Protein AF-A0A2D9LBN6-F1 (afdb_monomer_lite)

Foldseek 3Di:
DLQVCLVVPLPDPDVVSVVVCVVCCVQQVVQVVVDDDPPSHRPSVVVSVVVVVVVVVVVQVVCVVVVVNPPDDPD

Secondary structure (DSSP, 8-state):
-HHHHHHH-TT---HHHHHHHHHHHHHHHHHHHHS---TT---HHHHHHHHHHHHHHHHHHHHHHTTGGGSS---

Radius of gyration: 17.47 Å; chains: 1; bounding box: 45×30×38 Å

Sequence (75 aa):
AVVVVSWIAPQSGHPAIQLVAQITEPVMRPVRNIMPSMGGLDLSPIIVFLILNVITVVIDHMKVAAGLGSIGLGM

pLDDT: mean 82.43, std 10.74, range [49.38, 95.88]

Structure (mmCIF, N/CA/C/O backbone):
data_AF-A0A2D9LBN6-F1
#
_entry.id   AF-A0A2D9LBN6-F1
#
loop_
_atom_site.group_PDB
_atom_site.id
_atom_site.type_symbol
_atom_site.label_atom_id
_atom_site.label_alt_id
_atom_site.label_comp_id
_atom_site.label_asym_id
_atom_site.label_entity_id
_atom_site.label_seq_id
_atom_site.pdbx_PDB_ins_code
_atom_site.Cartn_x
_atom_site.Cartn_y
_atom_site.Cartn_z
_atom_site.occupancy
_atom_site.B_iso_or_equiv
_atom_site.auth_seq_id
_atom_site.auth_comp_id
_atom_site.auth_asym_id
_atom_site.auth_atom_id
_atom_site.pdbx_PDB_model_num
ATOM 1 N N . ALA A 1 1 ? -3.272 -7.596 9.660 1.00 59.69 1 ALA A N 1
ATOM 2 C CA . ALA A 1 1 ? -4.201 -7.302 10.773 1.00 59.69 1 ALA A CA 1
ATOM 3 C C . ALA A 1 1 ? -5.304 -6.328 10.352 1.00 59.69 1 ALA A C 1
ATOM 5 O O . ALA A 1 1 ? -6.447 -6.747 10.317 1.00 59.69 1 ALA A O 1
ATOM 6 N N . VAL A 1 2 ? -4.986 -5.088 9.953 1.00 68.62 2 VAL A N 1
ATOM 7 C CA . VAL A 1 2 ? -5.991 -4.047 9.617 1.00 68.62 2 VAL A CA 1
ATOM 8 C C . VAL A 1 2 ? -6.931 -4.442 8.466 1.00 68.62 2 VAL A C 1
ATOM 10 O O . VAL A 1 2 ? -8.126 -4.208 8.559 1.00 68.62 2 VAL A O 1
ATOM 13 N N . VAL A 1 3 ? -6.428 -5.124 7.433 1.00 72.25 3 VAL A N 1
ATOM 14 C CA . VAL A 1 3 ? -7.238 -5.592 6.283 1.00 72.25 3 VAL A CA 1
ATOM 15 C C . VAL A 1 3 ? -8.298 -6.605 6.703 1.00 72.25 3 VAL A C 1
ATOM 17 O O . VAL A 1 3 ? -9.482 -6.428 6.444 1.00 72.25 3 VAL A O 1
ATOM 20 N N . VAL A 1 4 ? -7.865 -7.641 7.422 1.00 76.56 4 VAL A N 1
ATOM 21 C CA . VAL A 1 4 ? -8.739 -8.694 7.952 1.00 76.56 4 VAL A CA 1
ATOM 22 C C . VAL A 1 4 ? -9.768 -8.089 8.907 1.00 76.56 4 VAL A C 1
ATOM 24 O O . VAL A 1 4 ? -10.945 -8.421 8.850 1.00 76.56 4 VAL A O 1
ATOM 27 N N . VAL A 1 5 ? -9.346 -7.132 9.735 1.00 74.00 5 VAL A N 1
ATOM 28 C CA . VAL A 1 5 ? -10.245 -6.378 10.612 1.00 74.00 5 VAL A CA 1
ATOM 29 C C . VAL A 1 5 ? -11.243 -5.541 9.811 1.00 74.00 5 VAL A C 1
ATOM 31 O O . VAL A 1 5 ? -12.406 -5.514 10.182 1.00 74.00 5 VAL A O 1
ATOM 34 N N . SER A 1 6 ? -10.858 -4.922 8.693 1.00 71.25 6 SER A N 1
ATOM 35 C CA . SER A 1 6 ? -11.799 -4.167 7.850 1.00 71.25 6 SER A CA 1
ATOM 36 C C . SER A 1 6 ? -12.919 -5.040 7.269 1.00 71.25 6 SER A C 1
ATOM 38 O O . SER A 1 6 ? -14.007 -4.546 6.999 1.00 71.25 6 SER A O 1
ATOM 40 N N . TRP A 1 7 ? -12.678 -6.346 7.116 1.00 75.25 7 TRP A N 1
ATOM 41 C CA . TRP A 1 7 ? -13.657 -7.300 6.588 1.00 75.25 7 TRP A CA 1
ATOM 42 C C . TRP A 1 7 ? -14.551 -7.898 7.673 1.00 75.25 7 TRP A C 1
ATOM 44 O O . TRP A 1 7 ? -15.708 -8.210 7.411 1.00 75.25 7 TRP A O 1
ATOM 54 N N . ILE A 1 8 ? -14.020 -8.066 8.886 1.00 75.38 8 ILE A N 1
ATOM 55 C CA . ILE A 1 8 ? -14.705 -8.779 9.976 1.00 75.38 8 ILE A CA 1
ATOM 56 C C . ILE A 1 8 ? -15.310 -7.807 11.002 1.00 75.38 8 ILE A C 1
ATOM 58 O O . ILE A 1 8 ? -16.372 -8.068 11.559 1.00 75.38 8 ILE A O 1
ATOM 62 N N . ALA A 1 9 ? -14.646 -6.681 11.261 1.00 73.06 9 ALA A N 1
ATOM 63 C CA . ALA A 1 9 ? -15.036 -5.670 12.242 1.00 73.06 9 ALA A CA 1
ATOM 64 C C . ALA A 1 9 ? -14.517 -4.265 11.843 1.00 73.06 9 ALA A C 1
ATOM 66 O O . ALA A 1 9 ? -13.642 -3.716 12.520 1.00 73.06 9 ALA A O 1
ATOM 67 N N . PRO A 1 10 ? -15.052 -3.650 10.768 1.00 67.94 10 PRO A N 1
ATOM 68 C CA . PRO A 1 10 ? -14.555 -2.385 10.206 1.00 67.94 10 PRO A CA 1
ATOM 69 C C . PRO A 1 10 ? -14.550 -1.185 11.169 1.00 67.94 10 PRO A C 1
ATOM 71 O O . PRO A 1 10 ? -13.878 -0.194 10.904 1.00 67.94 10 PRO A O 1
ATOM 74 N N . GLN A 1 11 ? -15.258 -1.270 12.299 1.00 68.88 11 GLN A N 1
ATOM 75 C CA . GLN A 1 11 ? -15.307 -0.239 13.344 1.00 68.88 11 GLN A CA 1
ATOM 76 C C . GLN A 1 11 ? -14.669 -0.691 14.668 1.00 68.88 11 GLN A C 1
ATOM 78 O O . GLN A 1 11 ? -15.047 -0.230 15.744 1.00 68.88 11 GLN A O 1
ATOM 83 N N . SER A 1 12 ? -13.703 -1.613 14.633 1.00 74.50 12 SER A N 1
ATOM 84 C CA . SER A 1 12 ? -13.033 -2.055 15.858 1.00 74.50 12 SER A CA 1
ATOM 85 C C . SER A 1 12 ? -12.261 -0.898 16.517 1.00 74.50 12 SER A C 1
ATOM 87 O O . SER A 1 12 ? -11.279 -0.402 15.964 1.00 74.50 12 SER A O 1
ATOM 89 N N . GLY A 1 13 ? -12.651 -0.501 17.730 1.00 79.44 13 GLY A N 1
ATOM 90 C CA . GLY A 1 13 ? -12.005 0.579 18.489 1.00 79.44 13 GLY A CA 1
ATOM 91 C C . GLY A 1 13 ? -10.672 0.208 19.155 1.00 79.44 13 GLY A C 1
ATOM 92 O O . GLY A 1 13 ? -10.166 0.981 19.962 1.00 79.44 13 GLY A O 1
ATOM 93 N N . HIS A 1 14 ? -10.091 -0.959 18.862 1.00 87.00 14 HIS A N 1
ATOM 94 C CA . HIS A 1 14 ? -8.930 -1.465 19.596 1.00 87.00 14 HIS A CA 1
ATOM 95 C C . HIS A 1 14 ? -7.661 -0.624 19.319 1.00 87.00 14 HIS A C 1
ATOM 97 O O . HIS A 1 14 ? -7.279 -0.465 18.155 1.00 87.00 14 HIS A O 1
ATOM 103 N N . PRO A 1 15 ? -6.937 -0.147 20.350 1.00 86.44 15 PRO A N 1
ATOM 104 C CA . PRO A 1 15 ? -5.814 0.784 20.183 1.00 86.44 15 PRO A CA 1
ATOM 105 C C . PRO A 1 15 ? -4.665 0.214 19.338 1.00 86.44 15 PRO A C 1
ATOM 107 O O . PRO A 1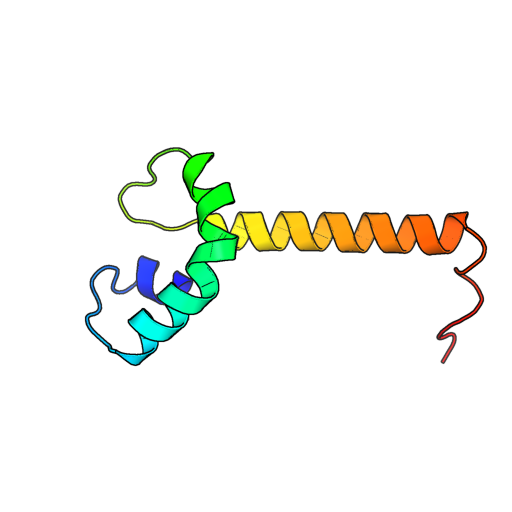 15 ? -4.088 0.925 18.520 1.00 86.44 15 PRO A O 1
ATOM 110 N N . ALA A 1 16 ? -4.377 -1.088 19.448 1.00 88.12 16 ALA A N 1
ATOM 111 C CA . ALA A 1 16 ? -3.362 -1.733 18.606 1.00 88.12 16 ALA A CA 1
ATOM 112 C C . ALA A 1 16 ? -3.707 -1.685 17.104 1.00 88.12 16 ALA A C 1
ATOM 114 O O . ALA A 1 16 ? -2.819 -1.551 16.269 1.00 88.12 16 ALA A O 1
ATOM 115 N N . ILE A 1 17 ? -4.992 -1.760 16.746 1.00 84.94 17 ILE A N 1
ATOM 116 C CA . ILE A 1 17 ? -5.436 -1.708 15.346 1.00 84.94 17 ILE A CA 1
ATOM 117 C C . ILE A 1 17 ? -5.276 -0.285 14.813 1.00 84.94 17 ILE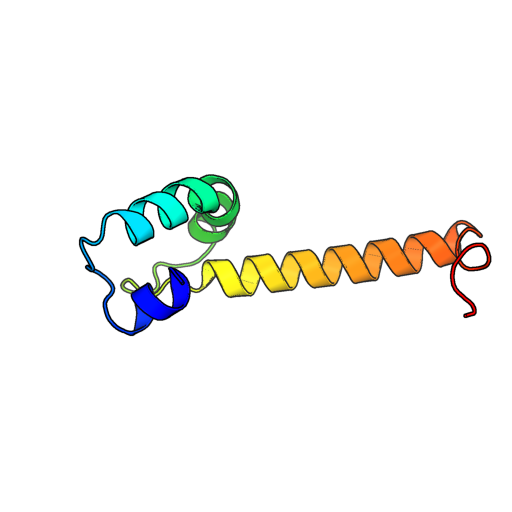 A C 1
ATOM 119 O O . ILE A 1 17 ? -4.782 -0.104 13.703 1.00 84.94 17 ILE A O 1
ATOM 123 N N . GLN A 1 18 ? -5.616 0.717 15.628 1.00 87.38 18 GLN A N 1
ATOM 124 C CA . GLN A 1 18 ? -5.424 2.127 15.287 1.00 87.38 18 GLN A CA 1
ATOM 125 C C . GLN A 1 18 ? -3.944 2.462 15.078 1.00 87.38 18 GLN A C 1
ATOM 127 O O . GLN A 1 18 ? -3.608 3.143 14.115 1.00 87.38 18 GLN A O 1
ATOM 132 N N . LEU A 1 19 ? -3.053 1.937 15.926 1.00 90.19 19 LEU A N 1
ATOM 133 C CA . LEU A 1 19 ? -1.610 2.115 15.769 1.00 90.19 19 LEU A CA 1
ATOM 134 C C . LEU A 1 19 ? -1.110 1.535 14.438 1.00 90.19 19 LEU A C 1
ATOM 136 O O . LEU A 1 19 ? -0.410 2.209 13.686 1.00 90.19 19 LEU A O 1
ATOM 140 N N . VAL A 1 20 ? -1.501 0.299 14.112 1.00 89.00 20 VAL A N 1
ATOM 141 C CA . VAL A 1 20 ? -1.111 -0.336 12.842 1.00 89.00 20 VAL A CA 1
ATOM 142 C C . VAL A 1 20 ? -1.687 0.433 11.649 1.00 89.00 20 VAL A C 1
ATOM 144 O O . VAL A 1 20 ? -0.991 0.622 10.651 1.00 89.00 20 VAL A O 1
ATOM 147 N N . ALA A 1 21 ? -2.929 0.915 11.745 1.00 87.50 21 ALA A N 1
ATOM 148 C CA . ALA A 1 21 ? -3.542 1.742 10.711 1.00 87.50 21 ALA A CA 1
ATOM 149 C C . ALA A 1 21 ? -2.747 3.039 10.498 1.00 87.50 21 ALA A C 1
ATOM 151 O O . ALA A 1 21 ? -2.394 3.343 9.368 1.00 87.50 21 ALA A O 1
ATOM 152 N N . GLN A 1 22 ? -2.361 3.745 11.564 1.00 89.94 22 GLN A N 1
ATOM 153 C CA . GLN A 1 22 ? -1.562 4.975 11.468 1.00 89.94 22 GLN A CA 1
ATOM 154 C C . GLN A 1 22 ? -0.189 4.751 10.823 1.00 89.94 22 GLN A C 1
ATOM 156 O O . GLN A 1 22 ? 0.253 5.577 10.031 1.00 89.94 22 GLN A O 1
ATOM 161 N N . ILE A 1 23 ? 0.473 3.630 11.124 1.00 92.19 23 ILE A N 1
ATOM 162 C CA . ILE A 1 23 ? 1.776 3.286 10.532 1.00 92.19 23 ILE A CA 1
ATOM 163 C C . ILE A 1 23 ? 1.640 2.948 9.042 1.00 92.19 23 ILE A C 1
ATOM 165 O O . ILE A 1 23 ? 2.509 3.290 8.244 1.00 92.19 23 ILE A O 1
ATOM 169 N N . THR A 1 24 ? 0.562 2.263 8.659 1.00 89.38 24 THR A N 1
ATOM 170 C CA . THR A 1 24 ? 0.350 1.805 7.275 1.00 89.38 24 THR A CA 1
ATOM 171 C C . THR A 1 24 ? -0.292 2.870 6.381 1.00 89.38 24 THR A C 1
ATOM 173 O O . THR A 1 24 ? -0.099 2.849 5.164 1.00 89.38 24 THR A O 1
ATOM 176 N N . GLU A 1 25 ? -0.983 3.847 6.968 1.00 90.38 25 GLU A N 1
ATOM 177 C CA . GLU A 1 25 ? -1.708 4.914 6.274 1.00 90.38 25 GLU A CA 1
ATOM 178 C C . GLU A 1 25 ? -0.866 5.692 5.243 1.00 90.38 25 GLU A C 1
ATOM 180 O O . GLU A 1 25 ? -1.366 5.886 4.138 1.00 90.38 25 GLU A O 1
ATOM 185 N N . PRO A 1 26 ? 0.397 6.098 5.490 1.00 91.62 26 PRO A N 1
ATOM 186 C CA . PRO A 1 26 ? 1.182 6.846 4.503 1.00 91.62 26 PRO A CA 1
ATOM 187 C C . PRO A 1 26 ? 1.399 6.081 3.193 1.00 91.62 26 PRO A C 1
ATOM 189 O O . PRO A 1 26 ? 1.431 6.687 2.124 1.00 91.62 26 PRO A O 1
ATOM 192 N N . VAL A 1 27 ? 1.524 4.753 3.275 1.00 90.69 27 VAL A N 1
ATOM 193 C CA . VAL A 1 27 ? 1.722 3.870 2.116 1.00 90.69 27 VAL A CA 1
ATOM 194 C C . VAL A 1 27 ? 0.388 3.546 1.445 1.00 90.69 27 VAL A C 1
ATOM 196 O O . VAL A 1 27 ? 0.313 3.466 0.222 1.00 90.69 27 VAL A O 1
ATOM 199 N N . MET A 1 28 ? -0.679 3.385 2.231 1.00 89.06 28 MET A N 1
ATOM 200 C CA . MET A 1 28 ? -1.997 3.015 1.708 1.00 89.06 28 MET A CA 1
ATOM 201 C C . MET A 1 28 ? -2.766 4.205 1.119 1.00 89.06 28 MET A C 1
ATOM 203 O O . MET A 1 28 ? -3.487 4.044 0.136 1.00 89.06 28 MET A O 1
ATOM 207 N N . ARG A 1 29 ? -2.593 5.417 1.666 1.00 90.38 29 ARG A N 1
ATOM 208 C CA . ARG A 1 29 ? -3.331 6.632 1.280 1.00 90.38 29 ARG A CA 1
ATOM 209 C C . ARG A 1 29 ? -3.232 6.979 -0.211 1.00 90.38 29 ARG A C 1
ATOM 211 O O . ARG A 1 29 ? -4.276 7.270 -0.791 1.00 90.38 29 ARG A O 1
ATOM 218 N N . PRO A 1 30 ? -2.056 6.934 -0.870 1.00 90.50 30 PRO A N 1
ATOM 219 C CA . PRO A 1 30 ? -1.961 7.218 -2.302 1.00 90.50 30 PRO A CA 1
ATOM 220 C C . PRO A 1 30 ? -2.787 6.244 -3.145 1.00 90.50 30 PRO A C 1
ATOM 222 O O . PRO A 1 30 ? -3.510 6.667 -4.041 1.00 90.50 30 PRO A O 1
ATOM 225 N N . VAL A 1 31 ? -2.733 4.950 -2.817 1.00 90.69 31 VAL A N 1
ATOM 226 C CA . VAL A 1 31 ? -3.493 3.906 -3.518 1.00 90.69 31 VAL A CA 1
ATOM 227 C C . VAL A 1 31 ? -4.990 4.059 -3.249 1.00 90.69 31 VAL A C 1
ATOM 229 O O . VAL A 1 31 ? -5.798 3.995 -4.173 1.00 90.69 31 VAL A O 1
ATOM 232 N N . ARG A 1 32 ? -5.367 4.342 -1.998 1.00 88.88 32 ARG A N 1
ATOM 233 C CA . ARG A 1 32 ? -6.761 4.558 -1.591 1.00 88.88 32 ARG A CA 1
ATOM 234 C C . ARG A 1 32 ? -7.408 5.759 -2.276 1.00 88.88 32 ARG A C 1
ATOM 236 O O . ARG A 1 32 ? -8.585 5.688 -2.593 1.00 88.88 32 ARG A O 1
ATOM 243 N N . ASN A 1 33 ? -6.649 6.821 -2.546 1.00 88.44 33 ASN A N 1
ATOM 244 C CA . ASN A 1 33 ? -7.153 8.001 -3.254 1.00 88.44 33 ASN A CA 1
ATOM 245 C C . ASN A 1 33 ? -7.451 7.745 -4.743 1.00 88.44 33 ASN A C 1
ATOM 247 O O . ASN A 1 33 ? -8.204 8.505 -5.343 1.00 88.44 33 ASN A O 1
ATOM 251 N N . ILE A 1 34 ? -6.836 6.723 -5.345 1.00 90.31 34 ILE A N 1
ATOM 252 C CA . ILE A 1 34 ? -7.032 6.368 -6.761 1.00 90.31 34 ILE A CA 1
ATOM 253 C C . ILE A 1 34 ? -8.193 5.380 -6.919 1.00 90.31 34 ILE A C 1
ATOM 255 O O . ILE A 1 34 ? -8.873 5.364 -7.944 1.00 90.31 34 ILE A O 1
ATOM 259 N N . MET A 1 35 ? -8.423 4.540 -5.912 1.00 84.38 35 MET A N 1
ATOM 260 C CA . MET A 1 35 ? -9.496 3.556 -5.946 1.00 84.38 35 MET A CA 1
ATOM 261 C C . MET A 1 35 ? -10.877 4.195 -5.723 1.00 84.38 35 MET A C 1
ATOM 263 O O . MET A 1 35 ? -11.009 5.139 -4.942 1.00 84.38 35 MET A O 1
ATOM 267 N N . PRO A 1 36 ? -11.935 3.647 -6.347 1.00 80.50 36 PRO A N 1
ATOM 268 C CA . PRO A 1 36 ? -13.304 4.053 -6.054 1.00 80.50 36 PRO A CA 1
ATOM 269 C C . PRO A 1 36 ? -13.685 3.711 -4.604 1.00 80.50 36 PRO A C 1
ATOM 271 O O . PRO A 1 36 ? -13.091 2.835 -3.972 1.00 80.50 36 PRO A O 1
ATOM 274 N N . SER A 1 37 ? -14.701 4.387 -4.067 1.00 77.75 37 SER A N 1
ATOM 275 C CA . SER A 1 37 ? -15.202 4.131 -2.715 1.00 77.75 37 SER A CA 1
ATOM 276 C C . SER A 1 37 ? -15.847 2.740 -2.615 1.00 77.75 37 SER A C 1
ATOM 278 O O . SER A 1 37 ? -16.952 2.501 -3.088 1.00 77.75 37 SER A O 1
ATOM 280 N N . MET A 1 38 ? -15.164 1.810 -1.948 1.00 78.25 38 MET A N 1
ATOM 281 C CA . MET A 1 38 ? -15.570 0.400 -1.809 1.00 78.25 38 MET A CA 1
ATOM 282 C C . MET A 1 38 ? -16.481 0.143 -0.587 1.00 78.25 38 MET A C 1
ATOM 284 O O . MET A 1 38 ? -16.404 -0.905 0.050 1.00 78.25 38 MET A O 1
ATOM 288 N N . GLY A 1 39 ? -17.322 1.109 -0.197 1.00 70.75 39 GLY A N 1
ATOM 289 C CA . GLY A 1 39 ? -18.322 0.908 0.867 1.00 70.75 39 GLY A CA 1
ATOM 290 C C . GLY A 1 39 ? -17.768 0.549 2.258 1.00 70.75 39 GLY A C 1
ATOM 291 O O . GLY A 1 39 ? -18.461 -0.100 3.033 1.00 70.75 39 GLY A O 1
ATOM 292 N N . GLY A 1 40 ? -16.532 0.949 2.582 1.00 73.06 40 GLY A N 1
ATOM 293 C CA . GLY A 1 40 ? -15.875 0.657 3.869 1.00 73.06 40 GLY A CA 1
ATOM 294 C C . GLY A 1 40 ? -14.934 -0.553 3.852 1.00 73.06 40 GLY A C 1
ATOM 295 O O . GLY A 1 40 ? -14.212 -0.771 4.823 1.00 73.06 40 GLY A O 1
ATOM 296 N N . LEU A 1 41 ? -14.888 -1.296 2.743 1.00 77.44 41 LEU A N 1
ATOM 297 C CA . LEU A 1 41 ? -13.908 -2.350 2.501 1.00 77.44 41 LEU A CA 1
ATOM 298 C C . LEU A 1 41 ? -12.594 -1.739 1.994 1.00 77.44 41 LEU A C 1
ATOM 300 O O . LEU A 1 41 ? -12.597 -1.040 0.982 1.00 77.44 41 LEU A O 1
ATOM 304 N N . ASP A 1 42 ? -11.463 -2.016 2.644 1.00 81.75 42 ASP A N 1
ATOM 305 C CA . ASP A 1 42 ? -10.168 -1.523 2.162 1.00 81.75 42 ASP A CA 1
ATOM 306 C C . ASP 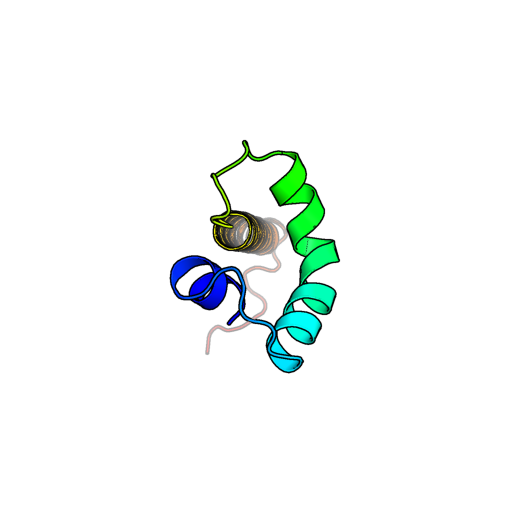A 1 42 ? -9.436 -2.588 1.327 1.00 81.75 42 ASP A C 1
ATOM 308 O O . ASP A 1 42 ? -8.869 -3.543 1.860 1.00 81.75 42 ASP A O 1
ATOM 312 N N . LEU A 1 43 ? -9.455 -2.422 -0.002 1.00 85.25 43 LEU A N 1
ATOM 313 C CA . LEU A 1 43 ? -8.709 -3.260 -0.955 1.00 85.25 43 LEU A CA 1
ATOM 314 C C . LEU A 1 43 ? -7.331 -2.682 -1.321 1.00 85.25 43 LEU A C 1
ATOM 316 O O . LEU A 1 43 ? -6.566 -3.328 -2.041 1.00 85.25 43 LEU A O 1
ATOM 320 N N . SER A 1 44 ? -6.970 -1.506 -0.791 1.00 87.94 44 SER A N 1
ATOM 321 C CA . SER A 1 44 ? -5.678 -0.863 -1.059 1.00 87.94 44 SER A CA 1
ATOM 322 C C . SER A 1 44 ? -4.477 -1.732 -0.675 1.00 87.94 44 SER A C 1
ATOM 324 O O . SER A 1 44 ? -3.515 -1.733 -1.445 1.00 87.94 44 SER A O 1
ATOM 326 N N . PRO A 1 45 ? -4.513 -2.552 0.400 1.00 87.44 45 PRO A N 1
ATOM 327 C CA . PRO A 1 45 ? -3.393 -3.421 0.740 1.00 87.44 45 PRO A CA 1
ATOM 328 C C . PRO A 1 45 ? -3.059 -4.413 -0.376 1.00 87.44 45 PRO A C 1
ATOM 330 O O . PRO A 1 45 ? -1.888 -4.642 -0.660 1.00 87.44 45 PRO A O 1
ATOM 333 N N . ILE A 1 46 ? -4.074 -4.987 -1.034 1.00 89.62 46 ILE A N 1
ATOM 334 C CA . ILE A 1 46 ? -3.877 -5.961 -2.118 1.00 89.62 46 ILE A CA 1
ATOM 335 C C . ILE A 1 46 ? -3.162 -5.290 -3.289 1.00 89.62 46 ILE A C 1
ATOM 337 O O . ILE A 1 46 ? -2.197 -5.835 -3.821 1.00 89.62 46 ILE A O 1
ATOM 341 N N . ILE A 1 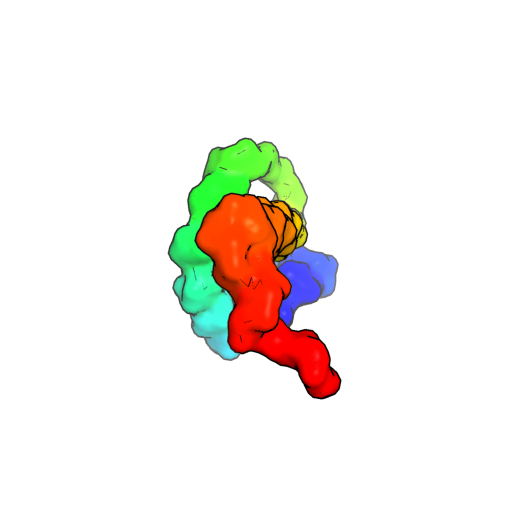47 ? -3.597 -4.084 -3.657 1.00 90.38 47 ILE A N 1
ATOM 342 C CA . ILE A 1 47 ? -2.973 -3.325 -4.742 1.00 90.38 47 ILE A CA 1
ATOM 343 C C . ILE A 1 47 ? -1.543 -2.913 -4.377 1.00 90.38 47 ILE A C 1
ATOM 345 O O . ILE A 1 47 ? -0.649 -3.057 -5.207 1.00 90.38 47 ILE A O 1
ATOM 349 N N . VAL A 1 48 ? -1.293 -2.477 -3.139 1.00 91.19 48 VAL A N 1
ATOM 350 C CA . VAL A 1 48 ? 0.067 -2.183 -2.657 1.00 91.19 48 VAL A CA 1
ATOM 351 C C . VAL A 1 48 ? 0.964 -3.416 -2.799 1.00 91.19 48 VAL A C 1
ATOM 353 O O . VAL A 1 48 ? 2.050 -3.310 -3.366 1.00 91.19 48 VAL A O 1
ATOM 356 N N . PHE A 1 49 ? 0.513 -4.596 -2.363 1.00 92.06 49 PHE A N 1
ATOM 357 C CA . PHE A 1 49 ? 1.291 -5.830 -2.519 1.00 92.06 49 PHE A CA 1
ATOM 358 C C . PHE A 1 49 ? 1.527 -6.203 -3.982 1.00 92.06 49 PHE A C 1
ATOM 360 O O . PHE A 1 49 ? 2.615 -6.666 -4.322 1.00 92.06 49 PHE A O 1
ATOM 367 N N . LEU A 1 50 ? 0.546 -5.997 -4.860 1.00 93.81 50 LEU A N 1
ATOM 368 C CA . LEU A 1 50 ? 0.705 -6.247 -6.290 1.00 93.81 50 LEU A CA 1
ATOM 369 C C . LEU A 1 50 ? 1.776 -5.329 -6.898 1.00 93.81 50 LEU A C 1
ATOM 371 O O . LEU A 1 50 ? 2.664 -5.806 -7.598 1.00 93.81 50 LEU A O 1
ATOM 375 N N . ILE A 1 51 ? 1.734 -4.032 -6.579 1.00 93.69 51 ILE A N 1
ATOM 376 C CA . ILE A 1 51 ? 2.729 -3.049 -7.031 1.00 93.69 51 ILE A CA 1
ATOM 377 C C . ILE A 1 51 ? 4.126 -3.445 -6.548 1.00 93.69 51 ILE A C 1
ATOM 379 O O . ILE A 1 51 ? 5.064 -3.457 -7.341 1.00 93.69 51 ILE A O 1
ATOM 383 N N . LEU A 1 52 ? 4.263 -3.821 -5.274 1.00 93.38 52 LEU A N 1
ATOM 384 C CA . LEU A 1 52 ? 5.540 -4.269 -4.721 1.00 93.38 52 LEU A CA 1
ATOM 385 C C . LEU A 1 52 ? 6.069 -5.517 -5.440 1.00 93.38 52 LEU A C 1
ATOM 387 O O . LEU A 1 52 ? 7.240 -5.543 -5.800 1.00 93.38 52 LEU A O 1
ATOM 391 N N . ASN A 1 53 ? 5.214 -6.506 -5.720 1.00 95.12 53 ASN A N 1
ATOM 392 C CA . ASN A 1 53 ? 5.614 -7.694 -6.481 1.00 95.12 53 ASN A CA 1
ATOM 393 C C . ASN A 1 53 ? 6.099 -7.336 -7.890 1.00 95.12 53 ASN A C 1
ATOM 395 O O . ASN A 1 53 ? 7.140 -7.826 -8.321 1.00 95.12 53 ASN A O 1
ATOM 399 N N . VAL A 1 54 ? 5.384 -6.457 -8.598 1.00 95.88 54 VAL A N 1
ATOM 400 C CA . VAL A 1 54 ? 5.802 -5.996 -9.931 1.00 95.88 54 VAL A CA 1
ATOM 401 C C . VAL A 1 54 ? 7.154 -5.289 -9.858 1.00 95.88 54 VAL A C 1
ATOM 403 O O . VAL A 1 54 ? 8.029 -5.572 -10.672 1.00 95.88 54 VAL A O 1
ATOM 406 N N . ILE A 1 55 ? 7.358 -4.418 -8.868 1.00 95.81 55 ILE A N 1
ATOM 407 C CA . ILE A 1 55 ? 8.638 -3.733 -8.654 1.00 95.81 55 ILE A CA 1
ATOM 408 C C . ILE A 1 55 ? 9.761 -4.746 -8.415 1.00 95.81 55 ILE A C 1
ATOM 410 O O . ILE A 1 55 ? 10.809 -4.630 -9.044 1.00 95.81 55 ILE A O 1
ATOM 414 N N . THR A 1 56 ? 9.552 -5.753 -7.563 1.00 94.56 56 THR A N 1
ATOM 415 C CA . THR A 1 56 ? 10.541 -6.813 -7.318 1.00 94.56 56 THR A CA 1
ATOM 416 C C . THR A 1 56 ? 10.896 -7.549 -8.604 1.00 94.56 56 THR A C 1
ATOM 418 O O . THR A 1 56 ? 12.074 -7.657 -8.934 1.00 94.56 56 THR A O 1
ATOM 421 N N . VAL A 1 57 ? 9.891 -7.968 -9.377 1.00 94.56 57 VAL A N 1
ATOM 422 C CA . VAL A 1 57 ? 10.100 -8.644 -10.662 1.00 94.56 57 VAL A CA 1
ATOM 423 C C . VAL A 1 57 ? 10.903 -7.760 -11.615 1.00 94.56 57 VAL A C 1
ATOM 425 O O . VAL A 1 57 ? 11.878 -8.225 -12.199 1.00 94.56 57 VAL A O 1
ATOM 428 N N . VAL A 1 58 ? 10.538 -6.485 -11.763 1.00 94.62 58 VAL A N 1
ATOM 429 C CA . VAL A 1 58 ? 11.257 -5.541 -12.634 1.00 94.62 58 VAL A CA 1
ATOM 430 C C . VAL A 1 58 ? 12.704 -5.374 -12.176 1.00 94.62 58 VAL A C 1
ATOM 432 O O . VAL A 1 58 ? 13.615 -5.475 -12.993 1.00 94.62 58 VAL A O 1
ATOM 435 N N . ILE A 1 59 ? 12.930 -5.178 -10.877 1.00 93.62 59 ILE A N 1
ATOM 436 C CA . ILE A 1 59 ? 14.270 -5.053 -10.299 1.00 93.62 59 ILE A CA 1
ATOM 437 C C . ILE A 1 59 ? 15.098 -6.309 -10.580 1.00 93.62 59 ILE A C 1
ATOM 439 O O . ILE A 1 59 ? 16.261 -6.193 -10.960 1.00 93.62 59 ILE A O 1
ATOM 443 N N . ASP A 1 60 ? 14.524 -7.499 -10.435 1.00 89.94 60 ASP A N 1
ATOM 444 C CA . ASP A 1 60 ? 15.244 -8.750 -10.666 1.00 89.94 60 ASP A CA 1
ATOM 445 C C . ASP A 1 60 ? 15.615 -8.936 -12.141 1.00 89.94 60 ASP A C 1
ATOM 447 O O . ASP A 1 60 ? 16.759 -9.279 -12.449 1.00 89.94 60 ASP A O 1
ATOM 451 N N . HIS A 1 61 ? 14.720 -8.587 -13.069 1.00 87.00 61 HIS A N 1
ATOM 452 C CA . HIS A 1 61 ? 15.046 -8.561 -14.498 1.00 87.00 61 HIS A CA 1
ATOM 453 C C . HIS A 1 61 ? 16.135 -7.526 -14.818 1.00 87.00 61 HIS A C 1
ATOM 455 O O . HIS A 1 61 ? 17.038 -7.799 -15.610 1.00 87.00 61 HIS A O 1
ATOM 461 N N . MET A 1 62 ? 16.097 -6.355 -14.176 1.00 88.00 62 MET A N 1
ATOM 462 C CA . MET A 1 62 ? 17.120 -5.321 -14.344 1.00 88.00 62 MET A CA 1
ATOM 463 C C . MET A 1 62 ? 18.484 -5.754 -13.795 1.00 88.00 62 MET A C 1
ATOM 465 O O . MET A 1 62 ? 19.498 -5.465 -14.426 1.00 88.00 62 MET A O 1
ATOM 469 N N . LYS A 1 63 ? 18.538 -6.484 -12.671 1.00 87.12 63 LYS A N 1
ATOM 470 C CA . LYS A 1 63 ? 19.789 -7.062 -12.143 1.00 87.12 63 LYS A CA 1
ATOM 471 C C . LYS A 1 63 ? 20.421 -8.011 -13.158 1.00 87.12 63 LYS A C 1
ATOM 473 O O . LYS A 1 63 ? 21.626 -7.944 -13.391 1.00 87.12 63 LYS A O 1
ATOM 478 N N . VAL A 1 64 ? 19.615 -8.865 -13.788 1.00 84.31 64 VAL A N 1
ATOM 479 C CA . VAL A 1 64 ? 20.090 -9.783 -14.832 1.00 84.31 64 VAL A CA 1
ATOM 480 C C . VAL A 1 64 ? 20.601 -9.008 -16.049 1.00 84.31 64 VAL A C 1
ATOM 482 O O . VAL A 1 64 ? 21.720 -9.251 -16.495 1.00 84.31 64 VAL A O 1
ATOM 485 N N . ALA A 1 65 ? 19.838 -8.025 -16.535 1.00 81.19 65 ALA A N 1
ATOM 486 C CA . ALA A 1 65 ? 20.207 -7.212 -17.697 1.00 81.19 65 ALA A CA 1
ATOM 487 C C . ALA A 1 65 ? 21.465 -6.350 -17.477 1.00 81.19 65 ALA A C 1
ATOM 489 O O . ALA A 1 65 ? 22.239 -6.139 -18.406 1.00 81.19 65 ALA A O 1
ATOM 490 N N . ALA A 1 66 ? 21.706 -5.886 -16.249 1.00 84.94 66 ALA A 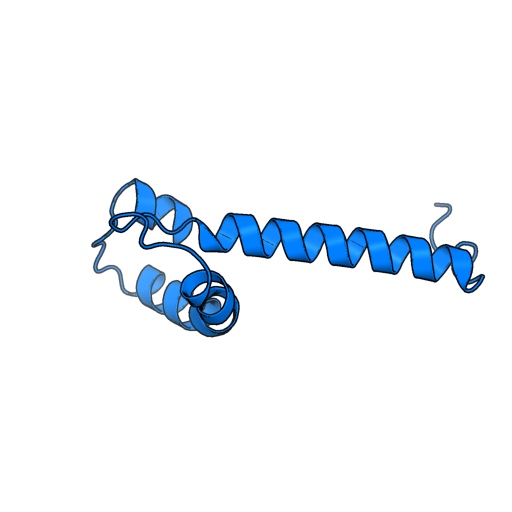N 1
ATOM 491 C CA . ALA A 1 66 ? 22.897 -5.123 -15.878 1.00 84.94 66 ALA A CA 1
ATOM 492 C C . ALA A 1 66 ? 24.149 -6.001 -15.647 1.00 84.94 66 ALA A C 1
AT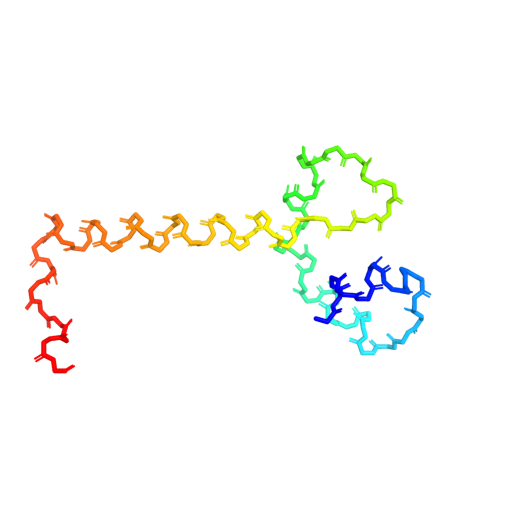OM 494 O O . ALA A 1 66 ? 25.175 -5.497 -15.196 1.00 84.94 66 ALA A O 1
ATOM 495 N N . GLY A 1 67 ? 24.076 -7.315 -15.906 1.00 79.75 67 GLY A N 1
ATOM 496 C CA . GLY A 1 67 ? 25.181 -8.261 -15.693 1.00 79.75 67 GLY A CA 1
ATOM 497 C C . GLY A 1 67 ? 25.406 -8.661 -14.228 1.00 79.75 67 GLY A C 1
ATOM 498 O O . GLY A 1 67 ? 26.235 -9.523 -13.946 1.00 79.75 67 GLY A O 1
ATOM 499 N N . LEU A 1 68 ? 24.627 -8.100 -13.297 1.00 75.75 68 LEU A N 1
ATOM 500 C CA . LEU A 1 68 ? 24.629 -8.435 -11.867 1.00 75.75 68 LEU A CA 1
ATOM 501 C C . LEU A 1 68 ? 23.924 -9.768 -11.562 1.00 75.75 68 LEU A C 1
ATOM 503 O O . LEU A 1 68 ? 24.066 -10.293 -10.459 1.00 75.75 68 LEU A O 1
ATOM 507 N N . GLY A 1 69 ? 23.199 -10.343 -12.528 1.00 61.97 69 GLY A N 1
ATOM 508 C CA . GLY A 1 69 ? 22.436 -11.588 -12.366 1.00 61.97 69 GLY A CA 1
ATOM 509 C C . GLY A 1 69 ? 23.265 -12.847 -12.093 1.00 61.97 69 GLY A C 1
ATOM 510 O O . GLY A 1 69 ? 22.690 -13.865 -11.732 1.00 61.97 69 GLY A O 1
ATOM 511 N N . SER A 1 70 ? 24.595 -12.791 -12.240 1.00 60.75 70 SER A N 1
ATOM 512 C CA . SER A 1 70 ? 25.501 -13.927 -11.992 1.00 60.75 70 SER A CA 1
ATOM 513 C C . SER A 1 70 ? 26.290 -13.840 -10.677 1.00 60.75 70 SER A C 1
ATOM 515 O O . SER A 1 70 ? 27.012 -14.777 -10.349 1.00 60.75 70 SER A O 1
ATOM 517 N N . ILE A 1 71 ? 26.162 -12.752 -9.903 1.00 66.44 71 ILE A N 1
ATOM 518 C CA . ILE A 1 71 ? 27.050 -12.485 -8.752 1.00 66.44 71 ILE A CA 1
ATOM 519 C C . ILE A 1 71 ? 26.470 -12.949 -7.394 1.00 66.44 71 ILE A C 1
ATOM 521 O O . ILE A 1 71 ? 27.174 -12.895 -6.391 1.00 66.44 71 ILE A O 1
ATOM 525 N N . GLY A 1 72 ? 25.246 -13.485 -7.294 1.00 61.97 72 GLY A N 1
ATOM 526 C CA . GLY A 1 72 ? 24.719 -13.835 -5.964 1.00 61.97 72 GLY A CA 1
ATOM 527 C C . GLY A 1 72 ? 23.619 -14.885 -5.903 1.00 61.97 72 GLY A C 1
ATOM 528 O O . GLY A 1 72 ? 22.489 -14.599 -6.275 1.00 61.97 72 GLY A O 1
ATOM 529 N N . LEU A 1 73 ? 23.974 -16.017 -5.278 1.00 61.50 73 LEU A N 1
ATOM 530 C CA . LEU A 1 73 ? 23.149 -17.142 -4.803 1.00 61.50 73 LEU A CA 1
ATOM 531 C C . LEU A 1 73 ? 22.823 -18.245 -5.821 1.00 61.50 73 LEU A C 1
ATOM 533 O O . LEU A 1 73 ? 21.681 -18.653 -5.996 1.00 61.50 73 LEU A O 1
ATOM 537 N N . GLY A 1 74 ? 23.878 -18.805 -6.415 1.00 59.34 74 GLY A N 1
ATOM 538 C CA . GLY A 1 74 ? 23.931 -20.241 -6.695 1.00 59.34 74 GLY A CA 1
ATOM 539 C C . GLY A 1 74 ? 24.455 -20.994 -5.468 1.00 59.34 74 GLY A C 1
ATOM 540 O O . GLY A 1 74 ? 25.608 -21.410 -5.475 1.00 59.34 74 GLY A O 1
ATOM 541 N N . MET A 1 75 ? 23.641 -21.082 -4.413 1.00 49.38 75 MET A N 1
ATOM 542 C CA . MET A 1 75 ? 23.734 -22.018 -3.280 1.00 49.38 75 MET A CA 1
ATOM 543 C C . MET A 1 75 ? 22.316 -22.269 -2.775 1.00 49.38 75 MET A C 1
ATOM 545 O O . MET A 1 75 ? 21.590 -21.261 -2.612 1.00 49.38 75 MET A O 1
#